Protein AF-A0A1H9A3T9-F1 (afdb_monomer_lite)

Foldseek 3Di:
DDDDDDLVRDPPVVNCVVVVVVDDDPPPDDVCVPPDPDPPPDDPVVVVVVVVVVVVVVVVVVVVVVVVVVVVVVPDD

Secondary structure (DSSP, 8-state):
-PPP--GGGS-HHHHHHHHHHHPPP-TT--GGGG--S-TTS--HHHHHHHHHHHHHHHHHHHHHHHHHHHHHTSS--

pLDDT: mean 74.61, std 14.63, range [47.22, 96.56]

Radius of gyration: 34.03 Å; chains: 1; bounding box: 46×38×100 Å

Sequence (77 aa):
MNKYVSLDKRSKKAQREYHAKKRRTWGELNPVTRSVPSGKTYNRKKEKQRIGKEFRNGFDADFLCFFEKSRFLVGKW

Structure (mmCIF, N/CA/C/O backbone):
data_AF-A0A1H9A3T9-F1
#
_entry.id   AF-A0A1H9A3T9-F1
#
loop_
_atom_site.group_PDB
_atom_site.id
_atom_site.type_symbol
_atom_site.label_atom_id
_atom_site.label_alt_id
_atom_site.label_comp_id
_atom_site.label_asym_id
_atom_site.label_entity_id
_atom_site.label_seq_id
_atom_site.pdbx_PDB_ins_code
_atom_site.Cartn_x
_atom_site.Cartn_y
_atom_site.Cartn_z
_atom_site.occupancy
_atom_site.B_iso_or_equiv
_atom_site.auth_seq_id
_atom_site.auth_comp_id
_atom_site.auth_asym_id
_atom_site.auth_atom_id
_atom_site.pdbx_PDB_model_num
ATOM 1 N N . MET A 1 1 ? -23.756 2.855 31.926 1.00 70.94 1 MET A N 1
ATOM 2 C CA . MET A 1 1 ? -23.704 3.327 30.522 1.00 70.94 1 MET A CA 1
ATOM 3 C C . MET A 1 1 ? -22.284 3.181 30.000 1.00 70.94 1 MET A C 1
ATOM 5 O O . MET A 1 1 ? -21.377 3.763 30.585 1.00 70.94 1 MET A O 1
ATOM 9 N N . ASN A 1 2 ? -22.073 2.399 28.939 1.00 78.31 2 ASN A N 1
ATOM 10 C CA . ASN A 1 2 ? -20.763 2.342 28.290 1.00 78.31 2 ASN A CA 1
ATOM 11 C C . ASN A 1 2 ? -20.531 3.652 27.531 1.00 78.31 2 ASN A C 1
ATOM 13 O O . ASN A 1 2 ? -21.296 3.995 26.633 1.00 78.31 2 ASN A O 1
ATOM 17 N N . LYS A 1 3 ? -19.499 4.403 27.925 1.00 85.69 3 LYS A N 1
ATOM 18 C CA . LYS A 1 3 ? -19.113 5.648 27.252 1.00 85.69 3 LYS A CA 1
ATOM 19 C C . LYS A 1 3 ? -18.535 5.314 25.879 1.00 85.69 3 LYS A C 1
ATOM 21 O O . LYS A 1 3 ? -17.747 4.379 25.743 1.00 85.69 3 LYS A O 1
ATOM 26 N N . TYR A 1 4 ? -18.914 6.081 24.862 1.00 90.31 4 TYR A N 1
ATOM 27 C CA . TYR A 1 4 ? -18.319 5.945 23.539 1.00 90.31 4 TYR A CA 1
ATOM 28 C C . TYR A 1 4 ? -16.840 6.347 23.584 1.00 90.31 4 TYR A C 1
ATOM 30 O O . TYR A 1 4 ? -16.493 7.438 24.035 1.00 90.31 4 TYR A O 1
ATOM 38 N N . VAL A 1 5 ? -15.969 5.461 23.099 1.00 89.88 5 VAL A N 1
ATOM 39 C CA . VAL A 1 5 ? -14.530 5.712 22.962 1.00 89.88 5 VAL A CA 1
ATOM 40 C C . VAL A 1 5 ? -14.182 5.735 21.478 1.00 89.88 5 VAL A C 1
ATOM 42 O O . VAL A 1 5 ? -14.401 4.745 20.764 1.00 89.88 5 VAL A O 1
ATOM 45 N N . SER A 1 6 ? -13.632 6.859 21.015 1.00 94.25 6 SER A N 1
ATOM 46 C CA . SER A 1 6 ? -13.127 7.018 19.647 1.00 94.25 6 SER A CA 1
ATOM 47 C C . SER A 1 6 ? -11.996 6.024 19.358 1.00 94.25 6 SER A C 1
ATOM 49 O O . SER A 1 6 ? -11.294 5.602 20.274 1.00 94.25 6 SER A O 1
ATOM 51 N N . LEU A 1 7 ? -11.821 5.618 18.094 1.00 91.62 7 LEU A N 1
ATOM 52 C CA . LEU A 1 7 ? -10.880 4.552 17.712 1.00 91.62 7 LEU A CA 1
ATOM 53 C C . LEU A 1 7 ? -9.439 4.828 18.162 1.00 91.62 7 LEU A C 1
ATOM 55 O O . LEU A 1 7 ? -8.805 3.937 18.728 1.00 91.62 7 LEU A O 1
ATOM 59 N N . ASP A 1 8 ? -8.969 6.064 18.010 1.00 93.06 8 ASP A N 1
ATOM 60 C CA . ASP A 1 8 ? -7.591 6.460 18.332 1.00 93.06 8 ASP A CA 1
ATOM 61 C C . ASP A 1 8 ? -7.266 6.325 19.823 1.00 93.06 8 ASP A C 1
ATOM 63 O O . ASP A 1 8 ? -6.125 6.067 20.196 1.00 93.06 8 ASP A O 1
ATOM 67 N N . LYS A 1 9 ? -8.288 6.433 20.682 1.00 95.25 9 LYS A N 1
ATOM 68 C CA . LYS A 1 9 ? -8.164 6.346 22.145 1.00 95.25 9 LYS A CA 1
ATOM 69 C C . LYS A 1 9 ? -8.316 4.919 22.680 1.00 95.25 9 LYS A C 1
ATOM 71 O O . LYS A 1 9 ? -8.252 4.705 23.888 1.00 95.25 9 LYS A O 1
ATOM 76 N N . ARG A 1 10 ? -8.565 3.933 21.812 1.00 92.75 10 ARG A N 1
ATOM 77 C CA . ARG A 1 10 ? -8.655 2.517 22.204 1.00 92.75 10 ARG A CA 1
ATOM 78 C C . ARG A 1 10 ? -7.263 1.904 22.325 1.00 92.75 10 ARG A C 1
ATOM 80 O O . ARG A 1 10 ? -6.296 2.388 21.748 1.00 92.75 10 ARG A O 1
ATOM 87 N N . SER A 1 11 ? -7.161 0.779 23.029 1.00 95.25 11 SER A N 1
ATOM 88 C CA . SER A 1 11 ? -5.919 0.004 23.048 1.00 95.25 11 SER A CA 1
ATOM 89 C C . SER A 1 11 ? -5.547 -0.473 21.636 1.00 95.25 11 SER A C 1
ATOM 91 O O . SER A 1 11 ? -6.417 -0.749 20.801 1.00 95.25 11 SER A O 1
ATOM 93 N N . LYS A 1 12 ? -4.244 -0.656 21.379 1.00 95.50 12 LYS A N 1
ATOM 94 C CA . LYS A 1 12 ? -3.739 -1.166 20.089 1.00 95.50 12 LYS A CA 1
ATOM 95 C C . LYS A 1 12 ? -4.408 -2.487 19.678 1.00 95.50 12 LYS A C 1
ATOM 97 O O . LYS A 1 12 ? -4.623 -2.723 18.493 1.00 95.50 12 LYS A O 1
ATOM 102 N N . LYS A 1 13 ? -4.763 -3.346 20.645 1.00 96.56 13 LYS A N 1
ATOM 103 C CA . LYS A 1 13 ? -5.473 -4.613 20.402 1.00 96.56 13 LYS A CA 1
ATOM 104 C C . LYS A 1 13 ? -6.881 -4.373 19.844 1.00 96.56 13 LYS A C 1
ATOM 106 O O . LYS A 1 13 ? -7.214 -4.903 18.788 1.00 96.56 13 LYS A O 1
ATOM 111 N N . ALA A 1 14 ? -7.661 -3.508 20.489 1.00 94.19 14 ALA A N 1
ATOM 112 C CA . ALA A 1 14 ? -9.024 -3.192 20.066 1.00 94.19 14 ALA A CA 1
ATOM 113 C C . ALA A 1 14 ? -9.075 -2.482 18.698 1.00 94.19 14 ALA A C 1
ATOM 115 O O . ALA A 1 14 ? -9.981 -2.731 17.902 1.00 94.19 14 ALA A O 1
ATOM 116 N N . GLN A 1 15 ? -8.090 -1.633 18.388 1.00 95.69 15 GLN A N 1
ATOM 117 C CA . GLN A 1 15 ? -7.955 -1.030 17.055 1.00 95.69 15 GLN A CA 1
ATOM 118 C C . GLN A 1 15 ? -7.713 -2.093 15.976 1.00 95.69 15 GLN A C 1
ATOM 120 O O . GLN A 1 15 ? -8.385 -2.093 14.943 1.00 95.69 15 GLN A O 1
ATOM 125 N N . ARG A 1 16 ? -6.795 -3.041 16.218 1.00 95.06 16 ARG A N 1
ATOM 126 C CA . ARG A 1 16 ? -6.529 -4.142 15.278 1.00 95.06 16 ARG A CA 1
ATOM 127 C C . ARG A 1 16 ? -7.771 -4.985 15.023 1.00 95.06 16 ARG A C 1
ATOM 129 O O . ARG A 1 16 ? -8.041 -5.283 13.866 1.00 95.06 16 ARG A O 1
ATOM 136 N N . GLU A 1 17 ? -8.520 -5.335 16.066 1.00 95.50 17 GLU A N 1
ATOM 137 C CA . GLU A 1 17 ? -9.771 -6.093 15.944 1.00 95.50 17 GLU A CA 1
ATOM 138 C C . GLU A 1 17 ? -10.823 -5.329 15.130 1.00 95.50 17 GLU A C 1
ATOM 140 O O . GLU A 1 17 ? -11.469 -5.910 14.258 1.00 95.50 17 GLU A O 1
ATOM 145 N N . TYR A 1 18 ? -10.966 -4.019 15.356 1.00 94.62 18 TYR A N 1
ATOM 146 C CA . TYR A 1 18 ? -11.863 -3.174 14.565 1.00 94.62 18 TYR A CA 1
ATOM 147 C C . TYR A 1 18 ? -11.482 -3.173 13.078 1.00 94.62 18 TYR A C 1
ATOM 149 O O . TYR A 1 18 ? -12.326 -3.445 12.222 1.00 94.62 18 TYR A O 1
ATOM 157 N N . HIS A 1 19 ? -10.211 -2.918 12.7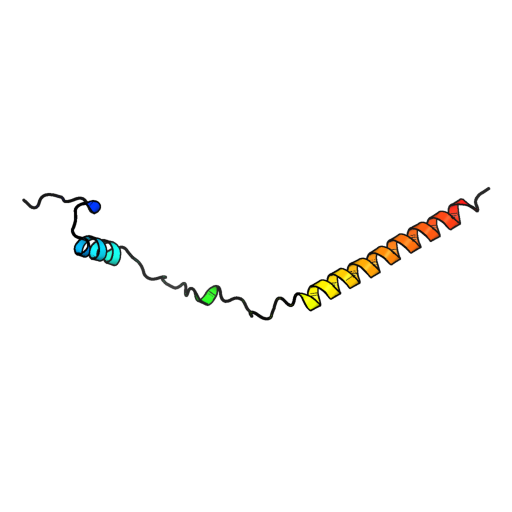59 1.00 93.50 19 HIS A N 1
ATOM 158 C CA . HIS A 1 19 ? -9.752 -2.910 11.371 1.00 93.50 19 HIS A CA 1
ATOM 159 C C . HIS A 1 19 ? -9.792 -4.302 10.739 1.00 93.50 19 HIS A C 1
ATOM 161 O O . HIS A 1 19 ? -10.132 -4.410 9.568 1.00 93.50 19 HIS A O 1
ATOM 167 N N . ALA A 1 20 ? -9.514 -5.368 11.492 1.00 92.81 20 ALA A N 1
ATOM 168 C CA . ALA A 1 20 ? -9.643 -6.740 11.008 1.00 92.81 20 ALA A CA 1
ATOM 169 C C . ALA A 1 20 ? -11.081 -7.054 10.579 1.00 92.81 20 ALA A C 1
ATOM 171 O O . ALA A 1 20 ? -11.272 -7.582 9.492 1.00 92.81 20 ALA A O 1
ATOM 172 N N . LYS A 1 21 ? -12.081 -6.635 11.366 1.00 92.31 21 LYS A N 1
ATOM 173 C CA . LYS A 1 21 ? -13.504 -6.775 11.010 1.00 92.31 21 LYS A CA 1
ATOM 174 C C . LYS A 1 21 ? -13.900 -5.967 9.769 1.00 92.31 21 LYS A C 1
ATOM 176 O O . LYS A 1 21 ? -14.835 -6.339 9.073 1.00 92.31 21 LYS A O 1
ATOM 181 N N . LYS A 1 22 ? -13.238 -4.832 9.521 1.00 91.38 22 LYS A N 1
ATOM 182 C CA . LYS A 1 22 ? -13.514 -3.956 8.369 1.00 91.38 22 LYS A CA 1
ATOM 183 C C . LYS A 1 22 ? -12.790 -4.382 7.092 1.00 91.38 22 LYS A C 1
ATOM 185 O O . LYS A 1 22 ? -13.265 -4.057 6.005 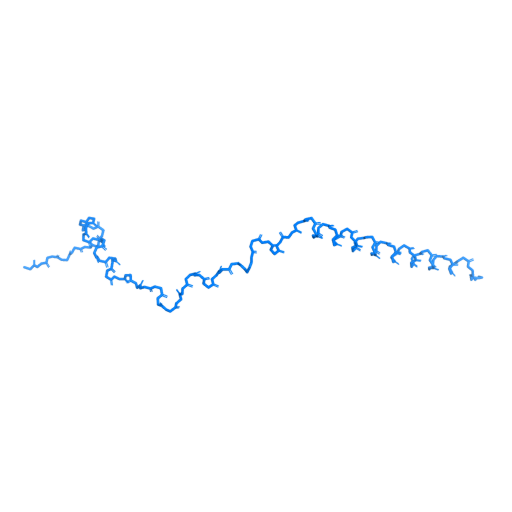1.00 91.38 22 LYS A O 1
ATOM 190 N N . ARG A 1 23 ? -11.648 -5.064 7.205 1.00 90.12 23 ARG A N 1
ATOM 191 C CA . ARG A 1 23 ? -10.905 -5.571 6.047 1.00 90.12 23 ARG A CA 1
ATOM 192 C C . ARG A 1 23 ? -11.734 -6.633 5.335 1.00 90.12 23 ARG A C 1
ATOM 194 O O . ARG A 1 23 ? -12.263 -7.543 5.964 1.00 90.12 23 ARG A O 1
ATOM 201 N N . ARG A 1 24 ? -11.807 -6.518 4.013 1.00 84.88 24 ARG A N 1
ATOM 202 C CA . ARG A 1 24 ? -12.323 -7.571 3.136 1.00 84.88 24 ARG A CA 1
ATOM 203 C C . ARG A 1 24 ? -11.148 -8.367 2.582 1.00 84.88 24 ARG A C 1
ATOM 205 O O . ARG A 1 24 ? -10.019 -7.872 2.555 1.00 84.88 24 ARG A O 1
ATOM 212 N N . THR A 1 25 ? -11.412 -9.593 2.152 1.00 81.69 25 THR A N 1
ATOM 213 C CA . THR A 1 25 ? -10.471 -10.322 1.299 1.00 81.69 25 THR A CA 1
ATOM 214 C C . THR A 1 25 ? -10.381 -9.617 -0.055 1.00 81.69 25 THR A C 1
ATOM 216 O O . THR A 1 25 ? -11.221 -8.779 -0.388 1.00 81.69 25 THR A O 1
ATOM 219 N N . TRP A 1 26 ? -9.383 -9.965 -0.863 1.00 77.19 26 TRP A N 1
ATOM 220 C CA . TRP A 1 26 ? -9.256 -9.467 -2.237 1.00 77.19 26 TRP A CA 1
ATOM 221 C C . TRP A 1 26 ? -10.435 -9.867 -3.155 1.00 77.19 26 TRP A C 1
ATOM 223 O O . TRP A 1 26 ? -10.489 -9.451 -4.309 1.00 77.19 26 TRP A O 1
ATOM 233 N N . GLY A 1 27 ? -11.412 -10.620 -2.636 1.00 80.94 27 GLY A N 1
ATOM 234 C CA . GLY A 1 27 ? -12.554 -11.119 -3.385 1.00 80.94 27 GLY A CA 1
ATOM 235 C C . GLY A 1 27 ? -12.094 -12.149 -4.405 1.00 80.94 27 GLY A C 1
ATOM 236 O O . GLY A 1 27 ? -11.339 -13.058 -4.077 1.00 80.94 27 GLY A O 1
ATOM 237 N N . GLU A 1 28 ? -12.531 -11.973 -5.642 1.00 75.12 28 GLU A N 1
ATOM 238 C CA . GLU A 1 28 ? -12.189 -12.833 -6.779 1.00 75.12 28 GLU A CA 1
ATOM 239 C C . GLU A 1 28 ? -10.877 -12.416 -7.470 1.00 75.12 28 GLU A C 1
ATOM 241 O O . GLU A 1 28 ? -10.304 -13.155 -8.269 1.00 75.12 28 GLU A O 1
ATOM 246 N N . LEU A 1 29 ? -10.348 -11.234 -7.127 1.00 72.75 29 LEU A N 1
ATOM 247 C CA . LEU A 1 29 ? -9.096 -10.731 -7.677 1.00 72.75 29 LEU A CA 1
ATOM 248 C C . LEU A 1 29 ? -7.905 -11.360 -6.959 1.00 72.75 29 LEU A C 1
ATOM 250 O O . LEU A 1 29 ? -7.471 -10.916 -5.898 1.00 72.75 29 LEU A O 1
ATOM 254 N N . ASN A 1 30 ? -7.315 -12.370 -7.589 1.00 68.25 30 ASN A N 1
ATOM 255 C CA . ASN A 1 30 ? -5.990 -12.830 -7.210 1.00 68.25 30 ASN A CA 1
ATOM 256 C C . ASN A 1 30 ? -4.941 -11.799 -7.692 1.00 68.25 30 ASN A C 1
ATOM 258 O O . ASN A 1 30 ? -4.866 -11.546 -8.901 1.00 68.25 30 ASN A O 1
ATOM 262 N N . PRO A 1 31 ? -4.096 -11.217 -6.814 1.00 70.31 31 PRO A N 1
ATOM 263 C CA . PRO A 1 31 ? -3.024 -10.297 -7.221 1.00 70.31 31 PRO A CA 1
ATOM 264 C C . PRO A 1 31 ? -2.035 -10.915 -8.228 1.00 70.31 31 PRO A C 1
ATOM 266 O O . PRO A 1 31 ? -1.330 -10.184 -8.924 1.00 70.31 31 PRO A O 1
ATOM 269 N N . VAL A 1 32 ? -2.028 -12.246 -8.366 1.00 67.88 32 VAL A N 1
ATOM 270 C CA . VAL A 1 32 ? -1.269 -12.985 -9.388 1.00 67.88 32 VAL A CA 1
ATOM 271 C C . VAL A 1 32 ? -1.734 -12.683 -10.821 1.00 67.88 32 VAL A C 1
ATOM 273 O O . VAL A 1 32 ? -0.964 -12.883 -11.751 1.00 67.88 32 VAL A O 1
ATOM 276 N N . THR A 1 33 ? -2.922 -12.110 -11.039 1.00 63.62 33 THR A N 1
ATOM 277 C CA . THR A 1 33 ? -3.367 -11.693 -12.389 1.00 63.62 33 THR A CA 1
ATOM 278 C C . THR A 1 33 ? -2.542 -10.544 -12.981 1.00 63.62 33 THR A C 1
ATOM 280 O O . THR A 1 33 ? -2.532 -10.355 -14.194 1.00 63.62 33 THR A O 1
ATOM 283 N N . ARG A 1 34 ? -1.776 -9.808 -12.161 1.00 69.25 34 ARG A N 1
ATOM 284 C CA . ARG A 1 34 ? -0.769 -8.838 -12.629 1.00 69.25 34 ARG A CA 1
ATOM 285 C C . ARG A 1 34 ? 0.605 -9.475 -12.878 1.00 69.25 34 ARG A C 1
ATOM 287 O O . ARG A 1 34 ? 1.627 -8.795 -12.780 1.00 69.25 34 ARG A O 1
ATOM 294 N N . SER A 1 35 ? 0.664 -10.771 -13.175 1.00 67.56 35 SER A N 1
ATOM 295 C CA . SER A 1 35 ? 1.906 -11.448 -13.544 1.00 67.56 35 SER A CA 1
ATOM 296 C C . SER A 1 35 ? 2.431 -10.920 -14.881 1.00 67.56 35 SER A C 1
ATOM 298 O O . SER A 1 35 ? 1.767 -11.038 -15.912 1.00 67.56 35 SER A O 1
ATOM 300 N N . VAL A 1 36 ? 3.638 -10.350 -14.874 1.00 72.19 36 VAL A N 1
ATOM 301 C CA . VAL A 1 36 ? 4.346 -9.965 -16.102 1.00 72.19 36 VAL A CA 1
ATOM 302 C C . VAL A 1 36 ? 4.597 -11.238 -16.924 1.00 72.19 36 VAL A C 1
ATOM 304 O O . VAL A 1 36 ? 5.175 -12.181 -16.380 1.00 72.19 36 VAL A O 1
ATOM 307 N N . PRO A 1 37 ? 4.201 -11.288 -18.212 1.00 69.81 37 PRO A N 1
ATOM 308 C CA . PRO A 1 37 ? 4.143 -12.530 -18.991 1.00 69.81 37 PRO A CA 1
ATOM 309 C C . PRO A 1 37 ? 5.486 -13.267 -19.111 1.00 69.81 37 PRO A C 1
ATOM 311 O O . PRO A 1 37 ? 5.503 -14.476 -19.290 1.00 69.81 37 PRO A O 1
ATOM 314 N N . SER A 1 38 ? 6.620 -12.579 -18.960 1.00 73.69 38 SER A N 1
ATOM 315 C CA . SER A 1 38 ? 7.887 -13.176 -18.530 1.00 73.69 38 SER A CA 1
ATOM 316 C C . SER A 1 38 ? 8.883 -12.059 -18.200 1.00 73.69 38 SER A C 1
ATOM 318 O O . SER A 1 38 ? 8.882 -11.013 -18.851 1.00 73.69 38 SER A O 1
ATOM 320 N N . GLY A 1 39 ? 9.808 -12.282 -17.264 1.00 68.38 39 GLY A N 1
ATOM 321 C CA . GLY A 1 39 ? 10.935 -11.360 -17.037 1.00 68.38 39 GLY A CA 1
ATOM 322 C C . GLY A 1 39 ? 11.935 -11.289 -18.207 1.00 68.38 39 GLY A C 1
ATOM 323 O O . GLY A 1 39 ? 12.878 -10.507 -18.161 1.00 68.38 39 GLY A O 1
ATOM 324 N N . LYS A 1 40 ? 11.744 -12.111 -19.252 1.00 69.69 40 LYS A N 1
ATOM 325 C CA 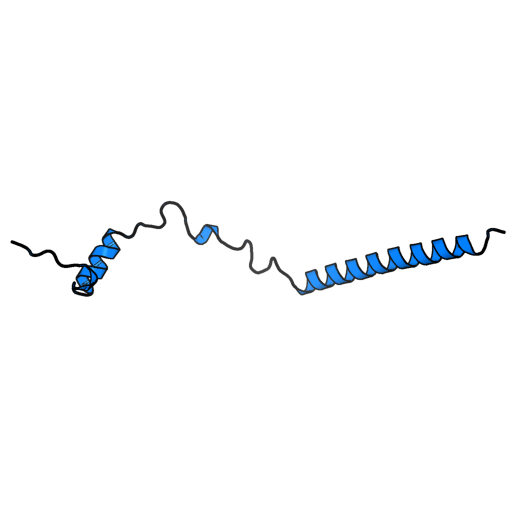. LYS A 1 40 ? 12.621 -12.223 -20.430 1.00 69.69 40 LYS A CA 1
ATOM 326 C C . LYS A 1 40 ? 12.063 -11.523 -21.673 1.00 69.69 40 LYS A C 1
ATOM 328 O O . LYS A 1 40 ? 12.751 -11.478 -22.690 1.00 69.69 40 LYS A O 1
ATOM 333 N N . THR A 1 41 ? 10.848 -10.971 -21.608 1.00 70.38 41 THR A N 1
ATOM 334 C CA . THR A 1 41 ? 10.207 -10.309 -22.756 1.00 70.38 41 THR A CA 1
ATOM 335 C C . THR A 1 41 ? 10.996 -9.077 -23.209 1.00 70.38 41 THR A C 1
ATOM 337 O O . THR A 1 41 ? 11.122 -8.827 -24.406 1.00 70.38 41 THR A O 1
ATOM 340 N N . TYR A 1 42 ? 11.591 -8.331 -22.273 1.00 74.75 42 TYR A N 1
ATOM 341 C CA . TYR A 1 42 ? 12.402 -7.158 -22.591 1.00 74.75 42 TYR A CA 1
ATOM 342 C C . TYR A 1 42 ? 13.894 -7.510 -22.676 1.00 74.75 42 TYR A C 1
ATOM 344 O O . TYR A 1 42 ? 14.581 -7.636 -21.663 1.00 74.75 42 TYR A O 1
ATOM 352 N N . ASN A 1 43 ? 14.420 -7.642 -23.899 1.00 80.75 43 ASN A N 1
ATOM 353 C CA . ASN A 1 43 ? 15.853 -7.810 -24.149 1.00 80.75 43 ASN A CA 1
ATOM 354 C C . ASN A 1 43 ? 16.452 -6.524 -24.738 1.00 80.75 43 ASN A C 1
ATOM 356 O O . ASN A 1 43 ? 16.388 -6.280 -25.945 1.00 80.75 43 ASN A O 1
ATOM 360 N N . ARG A 1 44 ? 17.106 -5.728 -23.881 1.00 79.88 44 ARG A N 1
ATOM 361 C CA . ARG A 1 44 ? 17.717 -4.436 -24.245 1.00 79.88 44 ARG A CA 1
ATOM 362 C C . ARG A 1 44 ? 18.745 -4.543 -25.380 1.00 79.88 44 ARG A C 1
ATOM 364 O O . ARG A 1 44 ? 18.909 -3.587 -26.132 1.00 79.88 44 ARG A O 1
ATOM 371 N N . LYS A 1 45 ? 19.438 -5.683 -25.529 1.00 85.25 45 LYS A N 1
ATOM 372 C CA . LYS A 1 45 ? 20.392 -5.893 -26.636 1.00 85.25 45 LYS A CA 1
ATOM 373 C C . LYS A 1 45 ? 19.664 -5.987 -27.977 1.00 85.25 45 LYS A C 1
ATOM 375 O O . LYS A 1 45 ? 20.091 -5.355 -28.938 1.00 85.25 45 LYS A O 1
ATOM 380 N N . LYS A 1 46 ? 18.550 -6.726 -28.019 1.00 82.25 46 LYS A N 1
ATOM 381 C CA . LYS A 1 46 ? 17.715 -6.869 -29.220 1.00 82.25 46 LYS A CA 1
ATOM 382 C C . LYS A 1 46 ? 17.084 -5.532 -29.610 1.00 82.25 46 LYS A C 1
ATOM 384 O O . LYS A 1 46 ? 17.107 -5.175 -30.780 1.00 82.25 46 LYS A O 1
ATOM 389 N N . GLU A 1 47 ? 16.606 -4.767 -28.631 1.00 84.12 47 GLU A N 1
ATOM 390 C CA . GLU A 1 47 ? 15.993 -3.458 -28.882 1.00 84.12 47 GLU A CA 1
ATOM 391 C C . GLU A 1 47 ? 16.995 -2.439 -29.442 1.00 84.12 47 GLU A C 1
ATOM 393 O O . GLU A 1 47 ? 16.728 -1.796 -30.453 1.00 84.12 47 GLU A O 1
ATOM 398 N N . LYS A 1 48 ? 18.212 -2.376 -28.882 1.00 84.56 48 LYS A N 1
ATOM 399 C CA . LYS A 1 48 ? 19.296 -1.549 -29.441 1.00 84.56 48 LYS A CA 1
ATOM 400 C C . LYS A 1 48 ? 19.649 -1.930 -30.882 1.00 84.56 48 LYS A C 1
ATOM 402 O O . LYS A 1 48 ? 19.934 -1.050 -31.688 1.00 84.56 48 LYS A O 1
ATOM 407 N N . GLN A 1 49 ? 19.633 -3.223 -31.216 1.00 84.19 49 GLN A N 1
ATOM 408 C CA . GLN A 1 49 ? 19.874 -3.677 -32.588 1.00 84.19 49 GLN A CA 1
ATOM 409 C C . GLN A 1 49 ? 18.738 -3.299 -33.544 1.00 84.19 49 GLN A C 1
ATOM 411 O O . GLN A 1 49 ? 19.024 -2.955 -34.689 1.00 84.19 49 GLN A O 1
ATOM 416 N N . ARG A 1 50 ? 17.476 -3.335 -33.093 1.00 82.12 50 ARG A N 1
ATOM 417 C CA . ARG A 1 50 ? 16.324 -2.874 -33.884 1.00 82.12 50 ARG A CA 1
ATOM 418 C C . ARG A 1 50 ? 16.430 -1.387 -34.191 1.00 82.12 50 ARG A C 1
ATOM 420 O O . ARG A 1 50 ? 16.478 -1.035 -35.363 1.00 82.12 50 ARG A O 1
ATOM 427 N N . ILE A 1 51 ? 16.603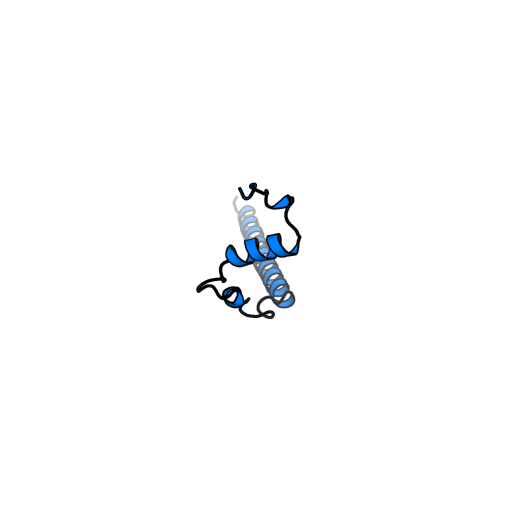 -0.561 -33.160 1.00 80.69 51 ILE A N 1
ATOM 428 C CA . ILE A 1 51 ? 16.758 0.894 -33.300 1.00 80.69 51 ILE A CA 1
ATOM 429 C C . ILE A 1 51 ? 17.955 1.223 -34.203 1.00 80.69 51 ILE A C 1
ATOM 431 O O . ILE A 1 51 ? 17.846 2.034 -35.115 1.00 80.69 51 ILE A O 1
ATOM 435 N N . GLY A 1 52 ? 19.095 0.548 -34.017 1.00 77.75 52 GLY A N 1
ATOM 436 C CA . GLY A 1 52 ? 20.272 0.744 -34.871 1.00 77.75 52 GLY A CA 1
ATOM 437 C C . GLY A 1 52 ? 20.107 0.243 -36.315 1.00 77.75 52 GLY A C 1
ATOM 438 O O . GLY A 1 52 ? 20.824 0.694 -37.207 1.00 77.75 52 GLY A O 1
ATOM 439 N N . LYS A 1 53 ? 19.198 -0.702 -36.583 1.00 74.38 53 LYS A N 1
ATOM 440 C CA . LYS A 1 53 ? 18.838 -1.119 -37.950 1.00 74.38 53 LYS A CA 1
ATOM 441 C C . LYS A 1 53 ? 17.888 -0.108 -38.594 1.00 74.38 53 LYS A C 1
ATOM 443 O O . LYS A 1 53 ? 18.096 0.248 -39.746 1.00 74.38 53 LYS A O 1
ATOM 448 N N . GLU A 1 54 ? 16.904 0.379 -37.847 1.00 68.81 54 GLU A N 1
ATOM 449 C CA . GLU A 1 54 ? 15.970 1.421 -38.290 1.00 68.81 54 GLU A CA 1
ATOM 450 C C . GLU A 1 54 ? 16.701 2.728 -38.626 1.00 68.81 54 GLU A C 1
ATOM 452 O O . GLU A 1 54 ? 16.476 3.283 -39.696 1.00 68.81 54 GLU A O 1
ATOM 457 N N . PHE A 1 55 ? 17.659 3.155 -37.794 1.00 63.47 55 PHE A N 1
ATOM 458 C CA . PHE A 1 55 ? 18.476 4.345 -38.062 1.00 63.47 55 PHE A CA 1
ATOM 459 C C . PHE A 1 55 ? 19.342 4.225 -39.324 1.00 63.47 55 PHE A C 1
ATOM 461 O O . PHE A 1 55 ? 19.482 5.201 -40.050 1.00 63.47 55 PHE A O 1
ATOM 468 N N . ARG A 1 56 ? 19.908 3.044 -39.612 1.00 60.75 56 ARG A N 1
ATOM 469 C CA . ARG A 1 56 ? 20.664 2.813 -40.858 1.00 60.75 56 ARG A CA 1
ATOM 470 C C . ARG A 1 56 ? 19.753 2.844 -42.081 1.00 60.75 56 ARG A C 1
AT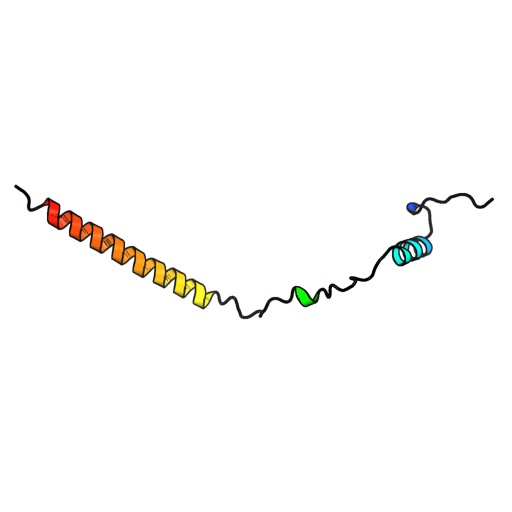OM 472 O O . ARG A 1 56 ? 20.027 3.557 -43.034 1.00 60.75 56 ARG A O 1
ATOM 479 N N . ASN A 1 57 ? 18.632 2.133 -42.006 1.00 60.62 57 ASN A N 1
ATOM 480 C CA . ASN A 1 57 ? 17.685 2.042 -43.112 1.00 60.62 57 ASN A CA 1
ATOM 481 C C . ASN A 1 57 ? 16.996 3.385 -43.428 1.00 60.62 57 ASN A C 1
ATOM 483 O O . ASN A 1 57 ? 16.669 3.630 -44.584 1.00 60.62 57 ASN A O 1
ATOM 487 N N . GLY A 1 58 ? 16.754 4.235 -42.423 1.00 57.59 58 GLY A N 1
ATOM 488 C CA . GLY A 1 58 ? 16.174 5.569 -42.615 1.00 57.59 58 GLY A CA 1
ATOM 489 C C . GLY A 1 58 ? 17.175 6.585 -43.167 1.00 57.59 58 GLY A C 1
ATOM 490 O O . GLY A 1 58 ? 16.847 7.329 -44.084 1.00 57.59 58 GLY A O 1
ATOM 491 N N . PHE A 1 59 ? 18.418 6.569 -42.674 1.00 54.78 59 PHE A N 1
ATOM 492 C CA . PHE A 1 59 ? 19.461 7.489 -43.137 1.00 54.78 59 PHE A CA 1
ATOM 493 C C . PHE A 1 59 ? 19.850 7.241 -44.605 1.00 54.78 59 PHE A C 1
ATOM 495 O O . PHE A 1 59 ? 20.032 8.198 -45.354 1.00 54.78 59 PHE A O 1
ATOM 502 N N . ASP A 1 60 ? 19.906 5.977 -45.044 1.00 56.03 60 ASP A N 1
ATOM 503 C CA . ASP A 1 60 ? 20.220 5.633 -46.440 1.00 56.03 60 ASP A CA 1
ATOM 504 C C . ASP A 1 60 ? 19.103 6.032 -47.425 1.00 56.03 60 ASP A C 1
ATOM 506 O O . ASP A 1 60 ? 19.392 6.469 -48.541 1.00 56.03 60 ASP A O 1
ATOM 510 N N . ALA A 1 61 ? 17.829 5.933 -47.025 1.00 54.38 61 ALA A N 1
ATOM 511 C CA . ALA A 1 61 ? 16.695 6.311 -47.873 1.00 54.38 61 ALA A CA 1
ATOM 512 C C . ALA A 1 61 ? 16.617 7.833 -48.103 1.00 54.38 61 ALA A C 1
ATOM 514 O O . ALA A 1 61 ? 16.344 8.284 -49.220 1.00 54.38 61 ALA A O 1
ATOM 515 N N . ASP A 1 62 ? 16.914 8.621 -47.068 1.00 56.56 62 ASP A N 1
ATOM 516 C CA . ASP A 1 62 ? 16.908 10.083 -47.144 1.00 56.56 62 ASP A CA 1
ATOM 517 C C . ASP A 1 62 ? 18.118 10.625 -47.928 1.00 56.56 62 ASP A C 1
ATOM 519 O O . ASP A 1 62 ? 17.980 11.577 -48.703 1.00 56.56 62 ASP A O 1
ATOM 523 N N . PHE A 1 63 ? 19.292 9.991 -47.805 1.00 55.62 63 PHE A N 1
ATOM 524 C CA . PHE A 1 63 ? 20.507 10.411 -48.515 1.00 55.62 63 PHE A CA 1
ATOM 525 C C . PHE A 1 63 ? 20.449 10.103 -50.022 1.00 55.62 63 PHE A C 1
ATOM 527 O O . PHE A 1 63 ? 20.824 10.955 -50.835 1.00 55.62 63 PHE A O 1
ATOM 534 N N . LEU A 1 64 ? 19.923 8.932 -50.421 1.00 55.94 64 LEU A N 1
ATOM 535 C CA . LEU A 1 64 ? 19.721 8.606 -51.841 1.00 55.94 64 LEU A CA 1
ATOM 536 C C . LEU A 1 64 ? 18.706 9.551 -52.500 1.00 55.94 64 LEU A C 1
ATOM 538 O O . LEU A 1 64 ? 18.963 10.059 -53.589 1.00 55.94 64 LEU A O 1
ATOM 542 N N . CYS A 1 65 ? 17.591 9.845 -51.823 1.00 55.16 65 CYS A N 1
ATOM 543 C CA . CYS A 1 65 ? 16.550 10.734 -52.346 1.00 55.16 65 CYS A CA 1
ATOM 544 C C . CYS A 1 65 ? 17.062 12.175 -52.544 1.00 55.16 65 CYS A C 1
ATOM 546 O O . CYS A 1 65 ? 16.719 12.836 -53.530 1.00 55.16 65 CYS A O 1
ATOM 548 N N . PHE A 1 66 ? 17.921 12.666 -51.642 1.00 51.81 66 PHE A N 1
ATOM 549 C CA . PHE A 1 66 ? 18.505 14.007 -51.749 1.00 51.81 66 PHE A CA 1
ATOM 550 C C . PHE A 1 66 ? 19.543 14.107 -52.878 1.00 51.81 66 PHE A C 1
ATOM 552 O O . PHE A 1 66 ? 19.550 15.091 -53.626 1.00 51.81 66 PHE A O 1
ATOM 559 N N . PHE A 1 67 ? 20.383 13.082 -53.051 1.00 53.94 67 PHE A N 1
ATOM 560 C CA . PHE A 1 67 ? 21.375 13.023 -54.132 1.00 53.94 67 PHE A CA 1
ATOM 561 C C . PHE A 1 67 ? 20.723 12.864 -55.516 1.00 53.94 67 PHE A C 1
ATOM 563 O O . PHE A 1 67 ? 21.147 13.470 -56.502 1.00 53.94 67 PHE A O 1
ATOM 570 N N . GLU A 1 68 ? 19.635 12.102 -55.596 1.00 56.97 68 GLU A N 1
ATOM 571 C CA . GLU A 1 68 ? 18.898 11.895 -56.842 1.00 56.97 68 GLU A CA 1
ATOM 572 C C . GLU A 1 68 ? 18.091 13.141 -57.258 1.00 56.97 68 GLU A C 1
ATOM 574 O O . GLU A 1 68 ? 18.083 13.506 -58.437 1.00 56.97 68 GLU A O 1
ATOM 579 N N . LYS A 1 69 ? 17.524 13.891 -56.297 1.00 57.94 69 LYS A N 1
ATOM 580 C CA . LYS A 1 69 ? 16.901 15.208 -56.554 1.00 57.94 69 LYS A CA 1
ATOM 581 C C . LYS A 1 69 ? 17.895 16.281 -56.997 1.00 57.94 69 LYS A C 1
ATOM 583 O O . LYS A 1 69 ? 17.553 17.115 -57.833 1.00 57.94 69 LYS A O 1
ATOM 588 N N . SER A 1 70 ? 19.116 16.271 -56.466 1.00 58.00 70 SER A N 1
ATOM 589 C CA . SER A 1 70 ? 20.145 17.259 -56.827 1.00 58.00 70 SER A CA 1
ATOM 590 C C . SER A 1 70 ? 20.796 16.975 -58.186 1.00 58.00 70 SER A C 1
ATOM 592 O O . SER A 1 70 ? 21.194 17.915 -58.872 1.00 58.00 70 SER A O 1
ATOM 594 N N . ARG A 1 71 ? 20.797 15.719 -58.656 1.00 56.47 71 ARG A N 1
ATOM 595 C CA . ARG A 1 71 ? 21.205 15.368 -60.030 1.00 56.47 71 ARG A CA 1
ATOM 596 C C . ARG A 1 71 ? 20.248 15.918 -61.101 1.00 56.47 71 ARG A C 1
ATOM 598 O O . ARG A 1 71 ? 20.699 16.268 -62.187 1.00 56.47 71 ARG A O 1
ATOM 605 N N . PHE A 1 72 ? 18.953 16.044 -60.804 1.00 54.25 72 PHE A N 1
ATOM 606 C CA . PHE A 1 72 ? 17.957 16.575 -61.750 1.00 54.25 72 PHE A CA 1
ATOM 607 C C . PHE A 1 72 ? 17.971 18.107 -61.896 1.00 54.25 72 PHE A C 1
ATOM 609 O O . PHE A 1 72 ? 17.467 18.623 -62.892 1.00 54.25 72 PHE A O 1
ATOM 616 N N . LEU A 1 73 ? 18.558 18.839 -60.943 1.00 57.19 73 LEU A N 1
ATOM 617 C CA . LEU A 1 73 ? 18.602 20.310 -60.951 1.00 57.19 73 LEU A CA 1
ATOM 618 C C . LEU A 1 73 ? 19.797 20.898 -61.721 1.00 57.19 73 LEU A C 1
ATOM 620 O O . LEU A 1 73 ? 19.801 22.089 -61.999 1.00 57.19 73 LEU A O 1
ATOM 624 N N . VAL A 1 74 ? 20.781 20.079 -62.108 1.00 59.12 74 VAL A N 1
ATOM 625 C CA . VAL A 1 74 ? 21.958 20.514 -62.894 1.00 59.12 74 VAL A CA 1
ATOM 626 C C . VAL A 1 74 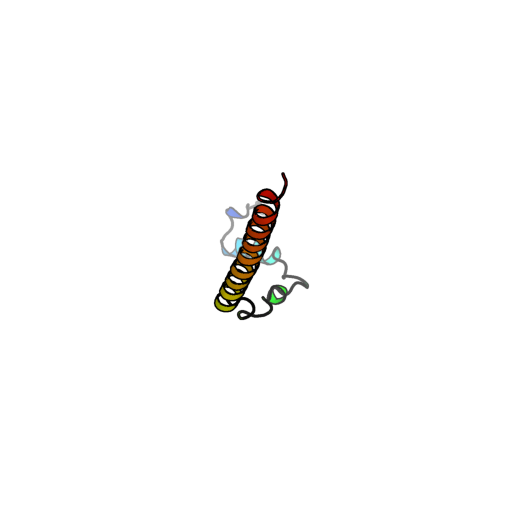? 21.766 20.272 -64.407 1.00 59.12 74 VAL A C 1
ATOM 628 O O . VAL A 1 74 ? 22.617 20.626 -65.213 1.00 59.12 74 VAL A O 1
ATOM 631 N N . GLY A 1 75 ? 20.634 19.691 -64.821 1.00 57.00 75 GLY A N 1
ATOM 632 C CA . GLY A 1 75 ? 20.375 19.258 -66.201 1.00 57.00 75 GLY A CA 1
ATOM 633 C C . GLY A 1 75 ? 19.135 19.868 -66.855 1.00 57.00 75 GLY A C 1
ATOM 634 O O . GLY A 1 75 ? 18.516 19.211 -67.692 1.00 57.00 75 GLY A O 1
ATOM 635 N N . LYS A 1 76 ? 18.722 21.079 -66.470 1.00 56.50 76 LYS A N 1
ATOM 636 C CA . LYS A 1 76 ? 17.624 21.790 -67.137 1.00 56.50 76 LYS A CA 1
ATOM 637 C C . LYS A 1 76 ? 18.044 23.241 -67.381 1.00 56.50 76 LYS A C 1
ATOM 639 O O . LYS A 1 76 ? 18.119 24.013 -66.437 1.00 56.50 76 LYS A O 1
ATOM 644 N N . TRP A 1 77 ? 18.411 23.461 -68.646 1.00 47.22 77 TRP A N 1
ATOM 645 C CA . TRP A 1 77 ? 18.665 24.700 -69.388 1.00 47.22 77 TRP A CA 1
ATOM 646 C C . TRP A 1 77 ? 18.212 26.002 -68.731 1.00 47.22 77 TRP A C 1
ATOM 648 O O . TRP A 1 77 ? 17.023 26.076 -68.346 1.00 47.22 77 TRP A O 1
#